Protein AF-A0A287D570-F1 (afdb_monomer_lite)

pLDDT: mean 72.07, std 14.18, range [43.25, 94.75]

Secondary structure (DSSP, 8-state):
--SHHHHHHHHHHHHHHHHHHHHHHHHHHHHHHHHHHHHHHT---SSPPTTTTS-HHHHHHHHHHHHHHTT--BPPPSS-TT-HHHHHHHHTTT-S--HHHHHHHHHHHHHHTT----SS-SS---BTT--HHHHHHHHHHS--S---

Radius of gyration: 34.95 Å; chains: 1; bounding box: 66×42×112 Å

Organism: Ictidomys tridecemlineatus (NCBI:txid43179)

Sequence (148 aa):
MASSSNWLSGVNVVLVMAYGSLVFVLLFIFVKRQIMRFAMKSRRGPHVPVGHNAPKDLKEEIDIRLSRVQDIKYEPQLLADDDARLLQLETQGSQSCYNYLYRMKALDAIRASEIPFHAEGRHPCSLMGKNFRSYLLDLRNTSTPFKG

InterPro domains:
  IPR010876 Lipid transport auxiliary protein 1 [PF07406] (7-146)
  IPR010876 Lipid transport auxiliary protein 1 [PTHR21425] (1-148)

Structure (mmCIF, N/CA/C/O backbone):
data_AF-A0A287D570-F1
#
_entry.id   AF-A0A287D570-F1
#
loop_
_atom_site.group_PDB
_atom_site.id
_atom_site.type_symbol
_atom_site.label_atom_id
_atom_site.label_alt_id
_atom_site.label_comp_id
_atom_site.label_asym_id
_atom_site.label_entity_id
_atom_site.label_seq_id
_atom_site.pdbx_PDB_ins_c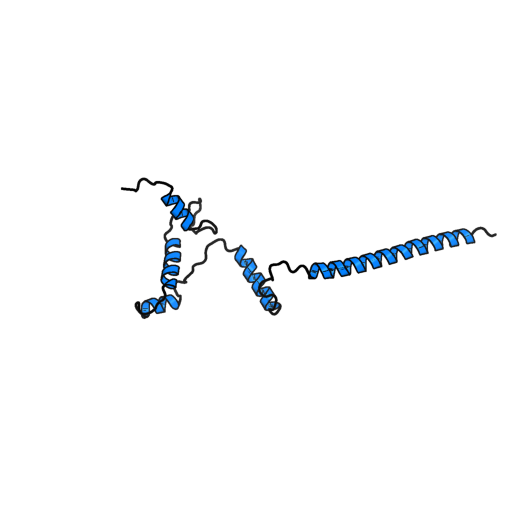ode
_atom_site.Cartn_x
_atom_site.Cartn_y
_atom_site.Cartn_z
_atom_site.occupancy
_atom_site.B_iso_or_equiv
_atom_site.auth_seq_id
_atom_site.auth_comp_id
_atom_site.auth_asym_id
_atom_site.auth_atom_id
_atom_site.pdbx_PDB_model_num
ATOM 1 N N . MET A 1 1 ? 42.355 17.779 -70.405 1.00 47.38 1 MET A N 1
ATOM 2 C CA . MET A 1 1 ? 41.112 17.187 -69.861 1.00 47.38 1 MET A CA 1
ATOM 3 C C . MET A 1 1 ? 41.496 16.206 -68.747 1.00 47.38 1 MET A C 1
ATOM 5 O O . MET A 1 1 ? 41.669 15.036 -69.035 1.00 47.38 1 MET A O 1
ATOM 9 N N . ALA A 1 2 ? 41.779 16.679 -67.520 1.00 48.97 2 ALA A N 1
ATOM 10 C CA . ALA A 1 2 ? 42.251 15.802 -66.425 1.00 48.97 2 ALA A CA 1
ATOM 11 C C . ALA A 1 2 ? 42.137 16.403 -64.996 1.00 48.97 2 ALA A C 1
ATOM 13 O O . ALA A 1 2 ? 42.950 16.075 -64.141 1.00 48.97 2 ALA A O 1
ATOM 14 N N . SER A 1 3 ? 41.159 17.278 -64.705 1.00 52.94 3 SER A N 1
ATOM 15 C CA . SER A 1 3 ? 40.974 17.826 -63.335 1.00 52.94 3 SER A CA 1
ATOM 16 C C . SER A 1 3 ? 39.758 17.281 -62.579 1.00 52.94 3 SER A C 1
ATOM 18 O O . SER A 1 3 ? 39.610 17.547 -61.390 1.00 52.94 3 SER A O 1
ATOM 20 N N . SER A 1 4 ? 38.887 16.505 -63.224 1.00 58.62 4 SER A N 1
ATOM 21 C CA . SER A 1 4 ? 37.621 16.035 -62.640 1.00 58.62 4 SER A CA 1
ATOM 22 C C . SER A 1 4 ? 37.739 14.756 -61.796 1.00 58.62 4 SER A C 1
ATOM 24 O O . SER A 1 4 ? 36.841 14.467 -61.010 1.00 58.62 4 SER A O 1
ATOM 26 N N . SER A 1 5 ? 38.838 14.000 -61.895 1.00 58.22 5 SER A N 1
ATOM 27 C CA . SER A 1 5 ? 39.020 12.729 -61.170 1.00 58.22 5 SER A CA 1
ATOM 28 C C . SER A 1 5 ? 39.408 12.901 -59.693 1.00 58.22 5 SER A C 1
ATOM 30 O O . SER A 1 5 ? 39.006 12.095 -58.855 1.00 58.22 5 SER A O 1
ATOM 32 N N . ASN A 1 6 ? 40.132 13.968 -59.340 1.00 62.25 6 ASN A N 1
ATOM 33 C CA . ASN A 1 6 ? 40.612 14.185 -57.967 1.00 62.25 6 ASN A CA 1
ATOM 34 C C . ASN A 1 6 ? 39.504 14.658 -57.006 1.00 62.25 6 ASN A C 1
ATOM 36 O O . ASN A 1 6 ? 39.507 14.295 -55.832 1.00 62.25 6 ASN A O 1
ATOM 40 N N . TRP A 1 7 ? 38.521 15.415 -57.504 1.00 61.00 7 TRP A N 1
ATOM 41 C CA . TRP A 1 7 ? 37.381 15.884 -56.705 1.00 61.00 7 TRP A CA 1
ATOM 42 C C . TRP A 1 7 ? 36.452 14.739 -56.291 1.00 61.00 7 TRP A C 1
ATOM 44 O O . TRP A 1 7 ? 36.042 14.664 -55.136 1.00 61.00 7 TRP A O 1
ATOM 54 N N . LEU A 1 8 ? 36.174 13.805 -57.205 1.00 64.69 8 LEU A N 1
ATOM 55 C CA . LEU A 1 8 ? 35.345 12.630 -56.919 1.00 64.69 8 LEU A CA 1
ATOM 56 C C . LEU A 1 8 ? 36.018 11.684 -55.911 1.00 64.69 8 LEU A C 1
ATOM 58 O O . LEU A 1 8 ? 35.340 11.117 -55.058 1.00 64.69 8 LEU A O 1
ATOM 62 N N . SER A 1 9 ? 37.351 11.566 -55.962 1.00 73.25 9 SER A N 1
ATOM 63 C CA . SER A 1 9 ? 38.130 10.784 -54.991 1.00 73.25 9 SER A CA 1
ATOM 64 C C . SER A 1 9 ? 38.027 11.365 -53.575 1.00 73.25 9 SER A C 1
ATOM 66 O O . SER A 1 9 ? 37.722 10.637 -52.630 1.00 73.25 9 SER A O 1
ATOM 68 N N . GLY A 1 10 ? 38.171 12.688 -53.425 1.00 79.06 10 GLY A N 1
ATOM 69 C CA . GLY A 1 10 ? 38.002 13.363 -52.133 1.00 79.06 10 GLY A CA 1
ATOM 70 C C . GLY A 1 10 ? 36.584 13.228 -51.570 1.00 79.06 10 GLY A C 1
ATOM 71 O O . GLY A 1 10 ? 36.415 12.904 -50.396 1.00 79.06 10 GLY A O 1
ATOM 72 N N . VAL A 1 11 ? 35.562 13.395 -52.416 1.00 85.56 11 VAL A N 1
ATOM 73 C CA . VAL A 1 11 ? 34.154 13.223 -52.019 1.00 85.56 11 VAL A CA 1
ATOM 74 C C . VAL A 1 11 ? 33.879 11.791 -51.558 1.00 85.56 11 VAL A C 1
ATOM 76 O O . VAL A 1 11 ? 33.267 11.598 -50.510 1.00 85.56 11 VAL A O 1
ATOM 79 N N . ASN A 1 12 ? 34.386 10.781 -52.268 1.00 85.44 12 ASN A N 1
ATOM 80 C CA . ASN A 1 12 ? 34.212 9.383 -51.873 1.00 85.44 12 ASN A CA 1
ATOM 81 C C . ASN A 1 12 ? 34.879 9.066 -50.528 1.00 85.44 12 ASN A C 1
ATOM 83 O O . ASN A 1 12 ? 34.284 8.368 -49.710 1.00 85.44 12 ASN A O 1
ATOM 87 N N . VAL A 1 13 ? 36.069 9.612 -50.256 1.00 87.56 13 VAL A N 1
ATOM 88 C CA . VAL A 1 13 ? 36.741 9.445 -48.955 1.00 87.56 13 VAL A CA 1
ATOM 89 C C . VAL A 1 13 ? 35.920 10.070 -47.825 1.00 87.56 13 VAL A C 1
ATOM 91 O O . VAL A 1 13 ? 35.737 9.444 -46.780 1.00 87.56 13 VAL A O 1
ATOM 94 N N . VAL A 1 14 ? 35.370 11.269 -48.038 1.00 89.06 14 VAL A N 1
ATOM 95 C CA . VAL A 1 14 ? 34.517 11.940 -47.044 1.00 89.06 14 VAL A CA 1
ATOM 96 C C . VAL A 1 14 ? 33.233 11.150 -46.795 1.00 89.06 14 VAL A C 1
ATOM 98 O O . VAL A 1 14 ? 32.850 10.972 -45.640 1.00 89.06 14 VAL A O 1
ATOM 101 N N . LEU A 1 15 ? 32.596 10.620 -47.844 1.00 90.25 15 LEU A N 1
ATOM 102 C CA . LEU A 1 15 ? 31.403 9.780 -47.703 1.00 90.25 15 LEU A CA 1
ATOM 103 C C . LEU A 1 15 ? 31.717 8.508 -46.911 1.00 90.25 15 LEU A C 1
ATOM 105 O O . LEU A 1 15 ? 30.994 8.185 -45.973 1.00 90.25 15 LEU A O 1
ATOM 109 N N . VAL A 1 16 ? 32.814 7.816 -47.221 1.00 91.38 16 VAL A N 1
ATOM 110 C CA . VAL A 1 16 ? 33.217 6.604 -46.491 1.00 91.38 16 VAL A CA 1
ATOM 111 C C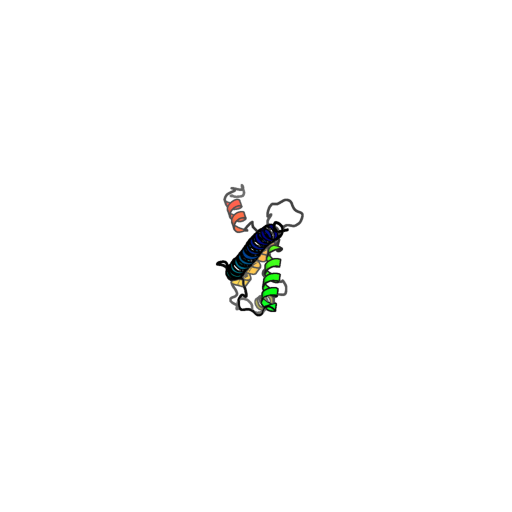 . VAL A 1 16 ? 33.500 6.909 -45.018 1.00 91.38 16 VAL A C 1
ATOM 113 O O . VAL A 1 16 ? 33.068 6.152 -44.151 1.00 91.38 16 VAL A O 1
ATOM 116 N N . MET A 1 17 ? 34.149 8.033 -44.707 1.00 92.81 17 MET A N 1
ATOM 117 C CA . MET A 1 17 ? 34.406 8.443 -43.321 1.00 92.81 17 MET A CA 1
ATOM 118 C C . MET A 1 17 ? 33.127 8.839 -42.573 1.00 92.81 17 MET A C 1
ATOM 120 O O . MET A 1 17 ? 32.931 8.442 -41.420 1.00 92.81 17 MET A O 1
ATOM 124 N N . ALA A 1 18 ? 32.225 9.577 -43.220 1.00 93.50 18 ALA A N 1
ATOM 125 C CA . ALA A 1 18 ? 30.954 9.986 -42.633 1.00 93.50 18 ALA A CA 1
ATOM 126 C C . ALA A 1 18 ? 30.039 8.778 -42.380 1.00 93.50 18 ALA A C 1
ATOM 128 O O . ALA A 1 18 ? 29.564 8.588 -41.263 1.00 93.50 18 ALA A O 1
ATOM 129 N N . TYR A 1 19 ? 29.841 7.910 -43.376 1.00 94.75 19 TYR A N 1
ATOM 130 C CA . TYR A 1 19 ? 29.012 6.714 -43.218 1.00 94.75 19 TYR A CA 1
ATOM 131 C C . TYR A 1 19 ? 29.662 5.668 -42.308 1.00 94.75 19 TYR A C 1
ATOM 133 O O . TYR A 1 19 ? 28.967 5.060 -41.495 1.00 94.75 19 TYR A O 1
ATOM 141 N N . GLY A 1 20 ? 30.983 5.487 -42.378 1.00 94.00 20 GLY A N 1
ATOM 142 C CA . GLY A 1 20 ? 31.717 4.566 -41.510 1.00 94.00 20 GLY A CA 1
ATOM 143 C C . GLY A 1 20 ? 31.612 4.956 -40.036 1.00 94.00 20 GLY A C 1
ATOM 144 O O . GLY A 1 20 ? 31.284 4.120 -39.192 1.00 94.00 20 GLY A O 1
ATOM 145 N N . SER A 1 21 ? 31.798 6.243 -39.725 1.00 92.81 21 SER A N 1
ATOM 146 C CA . SER A 1 21 ? 31.618 6.752 -38.361 1.00 92.81 21 SER A CA 1
ATOM 147 C C . SER A 1 21 ? 30.154 6.724 -37.914 1.00 92.81 21 SER A C 1
ATOM 149 O O . SER A 1 21 ? 29.883 6.341 -36.777 1.00 92.81 21 SER A O 1
ATOM 151 N N . LEU A 1 22 ? 29.197 7.029 -38.797 1.00 92.44 22 LEU A N 1
ATOM 152 C CA . LEU A 1 22 ? 27.765 6.950 -38.495 1.00 92.44 22 LEU A CA 1
ATOM 153 C C . LEU A 1 22 ? 27.341 5.526 -38.105 1.00 92.44 22 LEU A C 1
ATOM 155 O O . LEU A 1 22 ? 26.673 5.340 -37.087 1.00 92.44 22 LEU A O 1
ATOM 159 N N . VAL A 1 23 ? 27.762 4.512 -38.868 1.00 93.38 23 VAL A N 1
ATOM 160 C CA . VAL A 1 23 ? 27.477 3.099 -38.565 1.00 93.38 23 VAL A CA 1
ATOM 161 C C . VAL A 1 23 ? 28.129 2.680 -37.247 1.00 93.38 23 VAL A C 1
ATOM 163 O O . VAL A 1 23 ? 27.487 2.017 -36.430 1.00 93.38 23 VAL A O 1
ATOM 166 N N . PHE A 1 24 ? 29.368 3.109 -36.996 1.00 92.06 24 PHE A N 1
ATOM 167 C CA . PHE A 1 24 ? 30.070 2.823 -35.745 1.00 92.06 24 PHE A CA 1
ATOM 168 C C . PHE A 1 24 ? 29.369 3.448 -34.526 1.00 92.06 24 PHE A C 1
ATOM 170 O O . PHE A 1 24 ? 29.167 2.778 -33.512 1.00 92.06 24 PHE A O 1
ATOM 177 N N . VAL A 1 25 ? 28.920 4.702 -34.637 1.00 90.94 25 VAL A N 1
ATOM 178 C CA . VAL A 1 25 ? 28.150 5.395 -33.591 1.00 90.94 25 VAL A CA 1
ATOM 179 C C . VAL A 1 25 ? 26.808 4.703 -33.350 1.00 90.94 25 VAL A C 1
ATOM 181 O O . VAL A 1 25 ? 26.433 4.488 -32.196 1.00 90.94 25 VAL A O 1
ATOM 184 N N . LEU A 1 26 ? 26.097 4.295 -34.406 1.00 88.31 26 LEU A N 1
ATOM 185 C CA . LEU A 1 26 ? 24.837 3.562 -34.276 1.00 88.31 26 LEU A CA 1
ATOM 186 C C . LEU A 1 26 ? 25.039 2.214 -33.574 1.00 88.31 26 LEU A C 1
ATOM 188 O O . LEU A 1 26 ? 24.312 1.921 -32.625 1.00 88.31 26 LEU A O 1
ATOM 192 N N . LEU A 1 27 ? 26.051 1.428 -33.960 1.00 88.81 27 LEU A N 1
ATOM 193 C CA . LEU A 1 27 ? 26.410 0.172 -33.288 1.00 88.81 27 LEU A CA 1
ATOM 194 C C . LEU A 1 27 ? 26.743 0.390 -31.809 1.00 88.81 27 LEU A C 1
ATOM 196 O O . LEU A 1 27 ? 26.245 -0.342 -30.954 1.00 88.81 27 LEU A O 1
ATOM 200 N N . PHE A 1 28 ? 27.519 1.426 -31.487 1.00 86.19 28 PHE A N 1
ATOM 201 C CA . PHE A 1 28 ? 27.864 1.758 -30.107 1.00 86.19 28 PHE A CA 1
ATOM 202 C C . PHE A 1 28 ? 26.632 2.146 -29.279 1.00 86.19 28 PHE A C 1
ATOM 204 O O . PHE A 1 28 ? 26.474 1.697 -28.141 1.00 86.19 28 PHE A O 1
ATOM 211 N N . ILE A 1 29 ? 25.711 2.925 -29.856 1.00 85.50 29 ILE A N 1
ATOM 212 C CA . ILE A 1 29 ? 24.429 3.254 -29.223 1.00 85.50 29 ILE A CA 1
ATOM 213 C C . ILE A 1 29 ? 23.590 1.994 -29.040 1.00 85.50 29 ILE A C 1
ATOM 215 O O . ILE A 1 29 ? 22.996 1.836 -27.977 1.00 85.50 29 ILE A O 1
ATOM 219 N N . PHE A 1 30 ? 23.547 1.081 -30.012 1.00 81.94 30 PHE A N 1
ATOM 220 C CA . PHE A 1 30 ? 22.833 -0.183 -29.861 1.00 81.94 30 PHE A CA 1
ATOM 221 C C . PHE A 1 30 ? 23.422 -1.016 -28.726 1.00 81.94 30 PHE A C 1
ATOM 223 O O . PHE A 1 30 ? 22.667 -1.402 -27.842 1.00 81.94 30 PHE A O 1
ATOM 230 N N . VAL A 1 31 ? 24.739 -1.206 -28.653 1.00 81.31 31 VAL A N 1
ATOM 231 C CA . VAL A 1 31 ? 25.388 -1.936 -27.549 1.00 81.31 31 VAL A CA 1
ATOM 232 C C . VAL A 1 31 ? 25.114 -1.259 -26.200 1.00 81.31 31 VAL A C 1
ATOM 234 O O . VAL A 1 31 ? 24.621 -1.905 -25.274 1.00 81.31 31 VAL A O 1
ATOM 237 N N . LYS A 1 32 ? 25.319 0.061 -26.094 1.00 80.88 32 LYS A N 1
ATOM 238 C CA . LYS A 1 32 ? 25.038 0.836 -24.873 1.00 80.88 32 LYS A CA 1
ATOM 239 C C . LYS A 1 32 ? 23.563 0.757 -24.474 1.00 80.88 32 LYS A C 1
ATOM 241 O O . LYS A 1 32 ? 23.246 0.625 -23.294 1.00 80.88 32 LYS A O 1
ATOM 246 N N . ARG A 1 33 ? 22.645 0.807 -25.441 1.00 75.06 33 ARG A N 1
ATOM 247 C CA . ARG A 1 33 ? 21.192 0.744 -25.224 1.00 75.06 33 ARG A CA 1
ATOM 248 C C . ARG A 1 33 ? 20.719 -0.668 -24.884 1.00 75.06 33 ARG A C 1
ATOM 250 O O . ARG A 1 33 ? 19.788 -0.790 -24.092 1.00 75.06 33 ARG A O 1
ATOM 257 N N . GLN A 1 34 ? 21.349 -1.711 -25.422 1.00 68.06 34 GLN A N 1
ATOM 258 C CA . GLN A 1 34 ? 21.098 -3.108 -25.055 1.00 68.06 34 GLN A CA 1
ATOM 259 C C . GLN A 1 34 ? 21.551 -3.373 -23.613 1.00 68.06 34 GLN A C 1
ATOM 261 O O . GLN A 1 34 ? 20.769 -3.890 -22.818 1.00 68.06 34 GLN A O 1
ATOM 266 N N . ILE A 1 35 ? 22.743 -2.903 -23.229 1.00 67.12 35 ILE A N 1
ATOM 267 C CA . ILE A 1 35 ? 23.247 -2.992 -21.848 1.00 67.12 35 ILE A CA 1
ATOM 268 C C . ILE A 1 35 ? 22.371 -2.173 -20.891 1.00 67.12 35 ILE A C 1
ATOM 270 O O . ILE A 1 35 ? 22.007 -2.657 -19.823 1.00 67.12 35 ILE A O 1
ATOM 274 N N . MET A 1 36 ? 21.961 -0.962 -21.283 1.00 62.34 36 MET A N 1
ATOM 275 C CA . MET A 1 36 ? 21.065 -0.122 -20.482 1.00 62.34 36 MET A CA 1
ATOM 276 C C . MET A 1 36 ? 19.700 -0.789 -20.276 1.00 62.34 36 MET A C 1
ATOM 278 O O . MET A 1 36 ? 19.200 -0.805 -19.155 1.00 62.34 36 MET A O 1
ATOM 282 N N . ARG A 1 37 ? 19.118 -1.399 -21.319 1.00 60.28 37 ARG A N 1
ATOM 283 C CA . ARG A 1 37 ? 17.870 -2.172 -21.204 1.00 60.28 37 ARG A CA 1
ATOM 284 C C . ARG A 1 37 ? 18.033 -3.401 -20.302 1.00 60.28 37 ARG A C 1
ATOM 286 O O . ARG A 1 37 ? 17.107 -3.709 -19.553 1.00 60.28 37 ARG A O 1
ATOM 293 N N . PHE A 1 38 ? 19.190 -4.064 -20.323 1.00 55.66 38 PHE A N 1
ATOM 294 C CA . PHE A 1 38 ? 19.465 -5.230 -19.478 1.00 55.66 38 PHE A CA 1
ATOM 295 C C . PHE A 1 38 ? 19.688 -4.843 -18.004 1.00 55.66 38 PHE A C 1
ATOM 297 O O . PHE A 1 38 ? 19.095 -5.436 -17.104 1.00 55.66 38 PHE A O 1
ATOM 304 N N . ALA A 1 39 ? 20.448 -3.775 -17.747 1.00 52.62 39 ALA A N 1
ATOM 305 C CA . ALA A 1 39 ? 20.702 -3.263 -16.402 1.00 52.62 39 ALA A CA 1
ATOM 306 C C . ALA A 1 39 ? 19.460 -2.601 -15.775 1.00 52.62 39 ALA A C 1
ATOM 308 O O . ALA A 1 39 ? 19.230 -2.754 -14.575 1.00 52.62 39 ALA A O 1
ATOM 309 N N . MET A 1 40 ? 18.619 -1.923 -16.570 1.00 53.88 40 MET A N 1
ATOM 310 C CA . MET A 1 40 ? 17.354 -1.337 -16.100 1.00 53.88 40 MET A CA 1
ATOM 311 C C . MET A 1 40 ? 16.313 -2.399 -15.730 1.00 53.88 40 MET A C 1
ATOM 313 O O . MET A 1 40 ? 15.578 -2.204 -14.768 1.00 53.88 40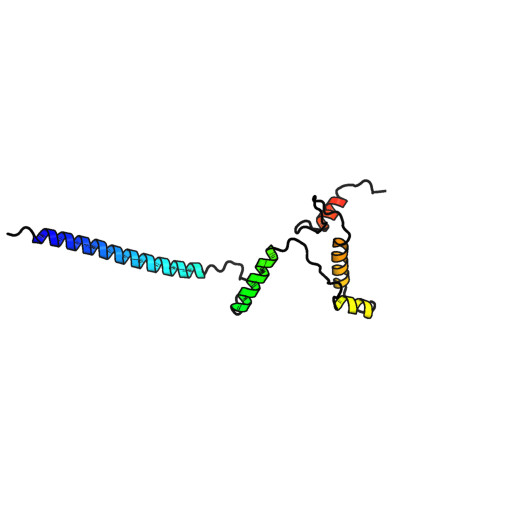 MET A O 1
ATOM 317 N N . LYS A 1 41 ? 16.289 -3.555 -16.410 1.00 54.09 41 LYS A N 1
ATOM 318 C CA . LYS A 1 41 ? 15.437 -4.696 -16.024 1.00 54.09 41 LYS A CA 1
ATOM 319 C C . LYS A 1 41 ? 15.949 -5.437 -14.777 1.00 54.09 41 LYS A C 1
ATOM 321 O O . LYS A 1 41 ? 15.204 -6.212 -14.181 1.00 54.09 41 LYS A O 1
ATOM 326 N N . SER A 1 42 ? 17.197 -5.180 -14.368 1.00 45.09 42 SER A N 1
ATOM 327 C CA . SER A 1 42 ? 17.832 -5.786 -13.189 1.00 45.09 42 SER A CA 1
ATOM 328 C C . SER A 1 42 ? 17.703 -4.968 -11.902 1.00 45.09 42 SER A C 1
ATOM 330 O O . SER A 1 42 ? 18.027 -5.493 -10.840 1.00 45.09 42 SER A O 1
ATOM 332 N N . ARG A 1 43 ? 17.203 -3.721 -11.954 1.00 49.47 43 ARG A N 1
ATOM 333 C CA . ARG A 1 43 ? 16.939 -2.921 -10.746 1.00 49.47 43 ARG A CA 1
ATOM 334 C C . ARG A 1 43 ? 15.685 -3.440 -10.030 1.00 49.47 43 ARG A C 1
ATOM 336 O O . ARG A 1 43 ? 14.687 -2.742 -9.898 1.00 49.47 43 ARG A O 1
ATOM 343 N N . ARG A 1 44 ? 15.748 -4.692 -9.567 1.00 53.25 44 ARG A N 1
ATOM 344 C CA . ARG A 1 44 ? 14.987 -5.162 -8.413 1.00 53.25 44 ARG A CA 1
ATOM 345 C C . ARG A 1 44 ? 15.503 -4.335 -7.243 1.00 53.25 44 ARG A C 1
ATOM 347 O O . ARG A 1 44 ? 16.610 -4.559 -6.762 1.00 53.25 44 ARG A O 1
ATOM 354 N N . GLY A 1 45 ? 14.742 -3.317 -6.857 1.00 60.47 45 GLY A N 1
ATOM 355 C CA . GLY A 1 45 ? 14.972 -2.659 -5.582 1.00 60.47 45 GLY A CA 1
ATOM 356 C C . GLY A 1 45 ? 14.927 -3.693 -4.445 1.00 60.47 45 GLY A C 1
ATOM 357 O O . GLY A 1 45 ? 14.354 -4.770 -4.619 1.00 60.47 45 GLY A O 1
ATOM 358 N N . PRO A 1 46 ? 15.512 -3.380 -3.282 1.00 57.47 46 PRO A N 1
ATOM 359 C CA . PRO A 1 46 ? 15.580 -4.277 -2.123 1.00 57.47 46 PRO A CA 1
ATOM 360 C C . PRO A 1 46 ? 14.207 -4.741 -1.606 1.00 57.47 46 PRO A C 1
ATOM 362 O O . PRO A 1 46 ? 14.132 -5.696 -0.839 1.00 57.47 46 PRO A O 1
ATOM 365 N N . HIS A 1 47 ? 13.119 -4.116 -2.063 1.00 58.34 47 HIS A N 1
ATOM 366 C CA . HIS A 1 47 ? 11.770 -4.622 -1.883 1.00 58.34 47 HIS A CA 1
ATOM 367 C C . HIS A 1 47 ? 11.378 -5.480 -3.091 1.00 58.34 47 HIS A C 1
ATOM 369 O O . HIS A 1 47 ? 11.069 -4.974 -4.173 1.00 58.34 47 HIS A O 1
ATOM 375 N N . VAL A 1 48 ? 11.389 -6.800 -2.915 1.00 58.88 48 VAL A N 1
ATOM 376 C CA . VAL A 1 48 ? 10.754 -7.711 -3.871 1.00 58.88 48 VAL A CA 1
ATOM 377 C C . VAL A 1 48 ? 9.272 -7.310 -3.962 1.00 58.88 48 VAL A C 1
ATOM 379 O O . VAL A 1 48 ? 8.629 -7.176 -2.916 1.00 58.88 48 VAL A O 1
ATOM 382 N N . PRO A 1 49 ? 8.719 -7.047 -5.165 1.00 64.06 49 PRO A N 1
ATOM 383 C CA . PRO A 1 49 ? 7.299 -6.751 -5.294 1.00 64.06 49 PRO A CA 1
ATOM 384 C C . PRO A 1 49 ? 6.508 -7.946 -4.768 1.00 64.06 49 PRO A C 1
ATOM 386 O O . PRO A 1 49 ? 6.857 -9.102 -5.036 1.00 64.06 49 PRO A O 1
ATOM 389 N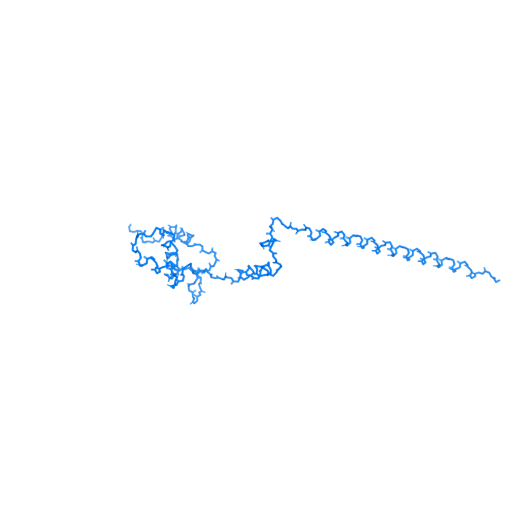 N . VAL A 1 50 ? 5.470 -7.664 -3.986 1.00 63.19 50 VAL A N 1
ATOM 390 C CA . VAL A 1 50 ? 4.582 -8.694 -3.443 1.00 63.19 50 VAL A CA 1
ATOM 391 C C . VAL A 1 50 ? 4.059 -9.527 -4.622 1.00 63.19 50 VAL A C 1
ATOM 393 O O . VAL A 1 50 ? 3.611 -8.974 -5.619 1.00 63.19 50 VAL A O 1
ATOM 396 N N . GLY A 1 51 ? 4.198 -10.855 -4.565 1.00 65.31 51 GLY A N 1
ATOM 397 C CA . GLY A 1 51 ? 3.786 -11.732 -5.672 1.00 65.31 51 GLY A CA 1
ATOM 398 C C . GLY A 1 51 ? 4.816 -11.910 -6.797 1.00 65.31 51 GLY A C 1
ATOM 399 O O . GLY A 1 51 ? 4.457 -12.271 -7.910 1.00 65.31 51 GLY A O 1
ATOM 400 N N . HIS A 1 52 ? 6.110 -11.708 -6.540 1.00 68.25 52 HIS A N 1
ATOM 401 C CA . HIS A 1 52 ? 7.165 -11.851 -7.553 1.00 68.25 52 HIS A CA 1
ATOM 402 C C . HIS A 1 52 ? 7.207 -13.203 -8.298 1.00 68.25 52 HIS A C 1
ATOM 404 O O . HIS A 1 52 ? 7.572 -13.241 -9.472 1.00 68.25 52 HIS A O 1
ATOM 410 N N . ASN A 1 53 ? 6.820 -14.286 -7.621 1.00 69.75 53 ASN A N 1
ATOM 411 C CA . ASN A 1 53 ? 6.748 -15.637 -8.188 1.00 69.75 53 ASN A CA 1
ATOM 412 C C . ASN A 1 53 ? 5.315 -16.038 -8.586 1.00 69.75 53 ASN A C 1
ATOM 414 O O . ASN A 1 53 ? 5.081 -17.190 -8.940 1.00 69.75 53 ASN A O 1
ATOM 418 N N . ALA A 1 54 ? 4.350 -15.120 -8.486 1.00 79.19 54 ALA A N 1
ATOM 419 C CA . ALA A 1 54 ? 2.966 -15.381 -8.847 1.00 79.19 54 ALA A CA 1
ATOM 420 C C . ALA A 1 54 ? 2.778 -15.332 -10.377 1.00 79.19 54 ALA A C 1
ATOM 422 O O . ALA A 1 54 ? 3.496 -14.595 -11.065 1.00 79.19 54 ALA A O 1
ATOM 423 N N . PRO A 1 55 ? 1.810 -16.088 -10.930 1.00 82.38 55 PRO A N 1
ATOM 424 C CA . PRO A 1 55 ? 1.386 -15.924 -12.318 1.00 82.38 55 PRO A CA 1
ATOM 425 C C . PRO A 1 55 ? 0.991 -14.464 -12.586 1.00 82.38 55 PRO A C 1
ATOM 427 O O . PRO A 1 55 ? 0.511 -13.773 -11.688 1.00 82.38 55 PRO A O 1
ATOM 430 N N . LYS A 1 56 ? 1.232 -13.988 -13.815 1.00 80.25 56 LYS A N 1
ATOM 431 C CA . LYS A 1 56 ? 1.123 -12.562 -14.182 1.00 80.25 56 LYS A CA 1
ATOM 432 C C . LYS A 1 56 ? -0.222 -11.957 -13.783 1.00 80.25 56 LYS A C 1
ATOM 434 O O . LYS A 1 56 ? -0.227 -10.900 -13.168 1.00 80.25 56 LYS A O 1
ATOM 439 N N . ASP A 1 57 ? -1.305 -12.681 -14.033 1.00 82.62 57 ASP A N 1
ATOM 440 C CA . ASP A 1 57 ? -2.667 -12.238 -13.729 1.00 82.62 57 ASP A CA 1
ATOM 441 C C . ASP A 1 57 ? -2.871 -12.028 -12.218 1.00 82.62 57 ASP A C 1
ATOM 443 O O . ASP A 1 57 ? -3.404 -11.009 -11.788 1.00 82.62 57 ASP A O 1
ATOM 447 N N . LEU A 1 58 ? -2.357 -12.947 -11.390 1.00 85.00 58 LEU A N 1
ATOM 448 C CA . LEU A 1 58 ? -2.434 -12.840 -9.930 1.00 85.00 58 LEU A CA 1
ATOM 449 C C . LEU A 1 58 ? -1.553 -11.704 -9.402 1.00 85.00 58 LEU A C 1
ATOM 451 O O . LEU A 1 58 ? -1.923 -11.010 -8.459 1.00 85.00 58 LEU A O 1
ATOM 455 N N . LYS A 1 59 ? -0.381 -11.500 -10.008 1.00 84.38 59 LYS A N 1
ATOM 456 C CA . LYS A 1 59 ? 0.498 -10.383 -9.662 1.00 84.38 59 LYS A CA 1
ATOM 457 C C . LYS A 1 59 ? -0.171 -9.040 -9.980 1.00 84.38 59 LYS A C 1
ATOM 459 O O . LYS A 1 59 ? -0.147 -8.147 -9.141 1.00 84.38 59 LYS A O 1
ATOM 464 N N . GLU A 1 60 ? -0.776 -8.908 -11.159 1.00 84.38 60 GLU A N 1
ATOM 465 C CA . GLU A 1 60 ? -1.512 -7.703 -11.556 1.00 84.38 60 GLU A CA 1
ATOM 466 C C . GLU A 1 60 ? -2.689 -7.437 -10.615 1.00 84.38 60 GLU A C 1
ATOM 468 O O . GLU A 1 60 ? -2.882 -6.306 -10.176 1.00 84.38 60 GLU A O 1
ATOM 473 N N . GLU A 1 61 ? -3.423 -8.477 -10.218 1.00 88.00 61 GLU A N 1
ATOM 474 C CA . GLU A 1 61 ? -4.502 -8.340 -9.244 1.00 88.00 61 GLU A CA 1
ATOM 475 C C . GLU A 1 61 ? -4.000 -7.882 -7.865 1.00 88.00 61 GLU A C 1
ATOM 477 O O . GLU A 1 61 ? -4.607 -7.006 -7.244 1.00 88.00 61 GLU A O 1
ATOM 482 N N . ILE A 1 62 ? -2.883 -8.438 -7.385 1.00 85.31 62 ILE A N 1
ATOM 483 C CA . ILE A 1 62 ? -2.245 -8.010 -6.133 1.00 85.31 62 ILE A CA 1
ATOM 484 C C . ILE A 1 62 ? -1.833 -6.538 -6.224 1.00 85.31 62 ILE A C 1
ATOM 486 O O . ILE A 1 62 ? -2.135 -5.772 -5.309 1.00 85.31 62 ILE A O 1
ATOM 490 N N . ASP A 1 63 ? -1.200 -6.130 -7.324 1.00 85.19 63 ASP A N 1
ATOM 491 C CA . ASP A 1 63 ? -0.760 -4.750 -7.540 1.00 85.19 63 ASP A CA 1
ATOM 492 C C . ASP A 1 63 ? -1.963 -3.780 -7.571 1.00 85.19 63 ASP A C 1
ATOM 494 O O . ASP A 1 63 ? -1.928 -2.740 -6.910 1.00 85.19 63 ASP A O 1
ATOM 498 N N . ILE A 1 64 ? -3.067 -4.146 -8.239 1.00 87.94 64 ILE A N 1
ATOM 499 C CA . ILE A 1 64 ? -4.324 -3.370 -8.262 1.00 87.94 64 ILE A CA 1
ATOM 500 C C . ILE A 1 64 ? -4.946 -3.268 -6.863 1.00 87.94 64 ILE A C 1
ATOM 502 O O . ILE A 1 64 ? -5.451 -2.218 -6.464 1.00 87.94 64 ILE A O 1
ATOM 506 N N . ARG A 1 65 ? -4.950 -4.358 -6.089 1.00 85.56 65 ARG A N 1
ATOM 507 C CA . ARG A 1 65 ? -5.493 -4.346 -4.723 1.00 85.56 65 ARG A CA 1
ATOM 508 C C . ARG A 1 65 ? -4.623 -3.510 -3.787 1.00 85.56 65 ARG A C 1
ATOM 510 O O . ARG A 1 65 ? -5.165 -2.778 -2.966 1.00 85.56 65 ARG A O 1
ATOM 517 N N . LEU A 1 66 ? -3.300 -3.571 -3.930 1.00 84.94 66 LEU A N 1
ATOM 518 C CA . LEU A 1 66 ? -2.360 -2.762 -3.155 1.00 84.94 66 LEU A CA 1
ATOM 519 C C . LEU A 1 66 ? -2.448 -1.276 -3.505 1.00 84.94 66 LEU A C 1
ATOM 521 O O . LEU A 1 66 ? -2.354 -0.447 -2.603 1.00 84.94 66 LEU A O 1
ATOM 525 N N . SER A 1 67 ? -2.672 -0.915 -4.773 1.00 83.50 67 SER A N 1
ATOM 526 C CA . SER A 1 67 ? -2.863 0.491 -5.141 1.00 83.50 67 SER A CA 1
ATOM 527 C C . SER A 1 67 ? -4.113 1.077 -4.482 1.00 83.50 67 SER A C 1
ATOM 529 O O . SER A 1 67 ? -4.056 2.192 -3.978 1.00 83.50 67 SER A O 1
ATOM 531 N N . ARG A 1 68 ? -5.199 0.295 -4.372 1.00 84.06 68 ARG A N 1
ATOM 532 C CA . ARG A 1 68 ? -6.426 0.705 -3.660 1.00 84.06 68 ARG A CA 1
ATOM 533 C C . ARG A 1 68 ? -6.215 0.952 -2.167 1.00 84.06 68 ARG A C 1
ATOM 535 O O . ARG A 1 68 ? -6.983 1.700 -1.574 1.00 84.06 68 ARG A O 1
ATOM 542 N N . VAL A 1 69 ? -5.193 0.355 -1.544 1.00 81.00 69 VAL A N 1
ATOM 543 C CA . VAL A 1 69 ? -4.881 0.606 -0.123 1.00 81.00 69 VAL A CA 1
ATOM 544 C C . VAL A 1 69 ? -4.494 2.070 0.105 1.00 81.00 69 VAL A C 1
ATOM 546 O O . VAL A 1 69 ? -4.783 2.610 1.167 1.00 81.00 69 VAL A O 1
ATOM 549 N N . GLN A 1 70 ? -3.901 2.736 -0.891 1.00 74.81 70 GLN A N 1
ATOM 550 C CA . GLN A 1 70 ? -3.546 4.158 -0.795 1.00 74.81 70 GLN A CA 1
ATOM 551 C C . GLN A 1 70 ? -4.778 5.075 -0.772 1.00 74.81 70 GLN A C 1
ATOM 553 O O . GLN A 1 70 ? -4.705 6.173 -0.227 1.00 74.81 70 GLN A O 1
ATOM 558 N N . ASP A 1 71 ? -5.912 4.609 -1.302 1.00 77.25 71 ASP A N 1
ATOM 559 C CA . ASP A 1 71 ? -7.177 5.351 -1.318 1.00 77.25 71 ASP A CA 1
ATOM 560 C C . ASP A 1 71 ? -7.970 5.197 -0.005 1.00 77.25 71 ASP A C 1
ATOM 562 O O . ASP A 1 71 ? -8.992 5.860 0.201 1.00 77.25 71 ASP A O 1
ATOM 566 N N . ILE A 1 72 ? -7.522 4.327 0.910 1.00 77.25 72 ILE A N 1
ATOM 567 C CA . ILE A 1 72 ? -8.185 4.092 2.196 1.00 77.25 72 ILE A CA 1
ATOM 568 C C . ILE A 1 72 ? -7.953 5.302 3.109 1.00 77.25 72 ILE A C 1
ATOM 570 O O . ILE A 1 72 ? -6.944 5.423 3.799 1.00 77.25 72 ILE A O 1
ATOM 574 N N . LYS A 1 73 ? -8.929 6.213 3.123 1.00 68.88 73 LYS A N 1
ATOM 575 C CA . LYS A 1 73 ? -8.920 7.422 3.963 1.00 68.88 73 LYS A CA 1
ATOM 576 C C . LYS A 1 73 ? -9.290 7.150 5.427 1.00 68.88 73 LYS A C 1
ATOM 578 O O . LYS A 1 73 ? -8.893 7.905 6.317 1.00 68.88 73 LYS A O 1
ATOM 583 N N . TYR A 1 74 ? -10.063 6.093 5.662 1.00 70.19 74 TYR A N 1
ATOM 584 C CA . TYR A 1 74 ? -10.670 5.775 6.951 1.00 70.19 74 TYR A CA 1
ATOM 585 C C . TYR A 1 74 ? -10.261 4.386 7.417 1.00 70.19 74 TYR A C 1
ATOM 587 O O . TYR A 1 74 ? -10.110 3.467 6.615 1.00 70.19 74 TYR A O 1
ATOM 595 N N . GLU A 1 75 ? -10.103 4.233 8.725 1.00 72.00 75 GLU A N 1
ATOM 596 C CA . GLU A 1 75 ? -9.769 2.945 9.318 1.00 72.00 75 GLU A CA 1
ATOM 597 C C . GLU A 1 75 ? -10.910 1.929 9.071 1.00 72.00 75 GLU A C 1
ATOM 599 O O . GLU A 1 75 ? -12.072 2.251 9.335 1.00 72.00 75 GLU A O 1
ATOM 604 N N . PRO A 1 76 ? -10.625 0.721 8.547 1.00 75.94 76 PRO A N 1
ATOM 605 C CA . PRO A 1 76 ? -11.648 -0.285 8.261 1.00 75.94 76 PRO A CA 1
ATOM 606 C C . PRO A 1 76 ? -12.183 -0.918 9.547 1.00 75.94 76 PRO A C 1
ATOM 608 O O . PRO A 1 76 ? -11.471 -1.018 10.549 1.00 75.94 76 PRO A O 1
ATOM 611 N N . GLN A 1 77 ? -13.458 -1.308 9.560 1.00 82.94 77 GLN A N 1
ATOM 612 C CA . GLN A 1 77 ? -14.068 -2.032 10.683 1.00 82.94 77 GLN A CA 1
ATOM 613 C C . GLN A 1 77 ? -13.451 -3.431 10.789 1.00 82.94 77 GLN A C 1
ATOM 615 O O . GLN A 1 77 ? -13.281 -4.115 9.778 1.00 82.94 77 GLN A O 1
ATOM 620 N N . LEU A 1 78 ? -13.048 -3.824 11.999 1.00 85.25 78 LEU A N 1
ATOM 621 C CA . LEU A 1 78 ? -12.323 -5.073 12.236 1.00 85.25 78 LEU A CA 1
ATOM 622 C C . LEU A 1 78 ? -13.265 -6.284 12.265 1.00 85.25 78 LEU A C 1
ATOM 624 O O . LEU A 1 78 ? -12.883 -7.368 11.813 1.00 85.25 78 LEU A O 1
ATOM 628 N N . LEU A 1 79 ? -14.472 -6.104 12.800 1.00 86.31 79 LEU A N 1
ATOM 629 C CA . LEU A 1 79 ? -15.531 -7.107 12.864 1.00 86.31 79 LEU A CA 1
ATOM 630 C C . LEU A 1 79 ? -16.800 -6.561 12.218 1.00 86.31 79 LEU A C 1
ATOM 632 O O . LEU A 1 79 ? -17.338 -5.561 12.682 1.00 86.31 79 LEU A O 1
ATOM 636 N N . ALA A 1 80 ? -17.287 -7.224 11.170 1.00 84.88 80 ALA A N 1
ATOM 637 C CA . ALA A 1 80 ? -18.614 -6.935 10.636 1.00 84.88 80 ALA A CA 1
ATOM 638 C C . ALA A 1 80 ? -19.695 -7.356 11.644 1.00 84.88 80 ALA A C 1
ATOM 640 O O . ALA A 1 80 ? -19.480 -8.287 12.422 1.00 84.88 80 ALA A O 1
ATOM 641 N N . ASP A 1 81 ? -20.858 -6.709 11.601 1.00 80.81 81 ASP A N 1
ATOM 642 C CA . ASP A 1 81 ? -21.954 -7.003 12.534 1.00 80.81 81 ASP A CA 1
ATOM 643 C C . ASP A 1 81 ? -22.450 -8.458 12.403 1.00 80.81 81 ASP A C 1
ATOM 645 O O . ASP A 1 81 ? -22.752 -9.103 13.405 1.00 80.81 81 ASP A O 1
ATOM 649 N N . ASP A 1 82 ? -22.403 -9.013 11.186 1.00 83.25 82 ASP A N 1
ATOM 650 C CA . ASP A 1 82 ? -22.811 -10.390 10.865 1.00 83.25 82 ASP A CA 1
ATOM 651 C C . ASP A 1 82 ? -21.647 -11.402 10.874 1.00 83.25 82 ASP A C 1
ATOM 653 O O . ASP A 1 82 ? -21.723 -12.478 10.271 1.00 83.25 82 ASP A O 1
ATOM 657 N N . ASP A 1 83 ? -20.516 -11.072 11.503 1.00 85.38 83 ASP A N 1
ATOM 658 C CA . ASP A 1 83 ? -19.359 -11.966 11.524 1.00 85.38 83 ASP A CA 1
ATOM 659 C C . ASP A 1 83 ? -19.693 -13.273 12.267 1.00 85.38 83 ASP A C 1
ATOM 661 O O . ASP A 1 83 ? -20.075 -13.277 13.441 1.00 85.38 83 ASP A O 1
ATOM 665 N N . ALA A 1 84 ? -19.486 -14.413 11.603 1.00 84.69 84 ALA A N 1
ATOM 666 C CA . ALA A 1 84 ? -19.726 -15.739 12.174 1.00 84.69 84 ALA A CA 1
ATOM 667 C C . ALA A 1 84 ? -18.989 -15.952 13.510 1.00 84.69 84 ALA A C 1
ATOM 669 O O . ALA A 1 84 ? -19.461 -16.694 14.373 1.00 84.69 84 ALA A O 1
ATOM 670 N N . ARG A 1 85 ? -17.851 -15.269 13.707 1.00 83.56 85 ARG A N 1
ATOM 671 C CA . ARG A 1 85 ? -17.077 -15.299 14.957 1.00 83.56 85 ARG A CA 1
ATOM 672 C C . ARG A 1 85 ? -17.831 -14.673 16.132 1.00 83.56 85 ARG A C 1
ATOM 674 O O . ARG A 1 85 ? -17.682 -15.144 17.257 1.00 83.56 85 ARG A O 1
ATOM 681 N N . LEU A 1 86 ? -18.639 -13.638 15.890 1.00 80.69 86 LEU A N 1
ATOM 682 C CA . LEU A 1 86 ? -19.474 -12.998 16.911 1.00 80.69 86 LEU A CA 1
ATOM 683 C C . LEU A 1 86 ? -20.665 -13.882 17.292 1.00 80.69 86 LEU A C 1
ATOM 685 O O . LEU A 1 86 ? -20.933 -14.058 18.479 1.00 80.69 86 LEU A O 1
ATOM 689 N N . LEU A 1 87 ? -21.310 -14.512 16.306 1.00 80.75 87 LEU A N 1
ATOM 690 C CA . LEU A 1 87 ? -22.417 -15.450 16.537 1.00 80.75 87 LEU A CA 1
ATOM 691 C C . LEU A 1 87 ? -21.979 -16.656 17.380 1.00 80.75 87 LEU A C 1
ATOM 693 O O . LEU A 1 87 ? -22.678 -17.076 18.304 1.00 80.75 87 LEU A O 1
ATOM 697 N N . GLN 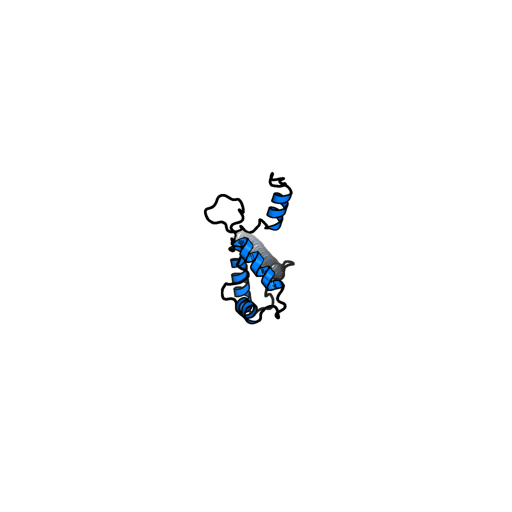A 1 88 ? -20.788 -17.193 17.103 1.00 78.88 88 GLN A N 1
ATOM 698 C CA . GLN A 1 88 ? -20.204 -18.273 17.901 1.00 78.88 88 GLN A CA 1
ATOM 699 C C . GLN A 1 88 ? -19.869 -17.824 19.329 1.00 78.88 88 GLN A C 1
ATOM 701 O O . GLN A 1 88 ? -20.066 -18.598 20.264 1.00 78.88 88 GLN A O 1
ATOM 706 N N . LEU A 1 89 ? -19.410 -16.580 19.516 1.00 77.12 89 LEU A N 1
ATOM 707 C CA . LEU A 1 89 ? -19.127 -16.025 20.842 1.00 77.12 89 LEU A CA 1
ATOM 708 C C . LEU A 1 89 ? -20.394 -15.919 21.704 1.00 77.12 89 LEU A C 1
ATOM 710 O O . LEU A 1 89 ? -20.348 -16.280 22.880 1.00 77.12 89 LEU A O 1
ATOM 714 N N . GLU A 1 90 ? -21.511 -15.451 21.136 1.00 76.00 90 GLU A N 1
ATOM 715 C CA . GLU A 1 90 ? -22.794 -15.392 21.853 1.00 76.00 90 GLU A CA 1
ATOM 716 C C . GLU A 1 90 ? -23.352 -16.783 22.154 1.00 76.00 90 GLU A C 1
ATOM 718 O O . GLU A 1 90 ? -23.802 -17.042 23.269 1.00 76.00 90 GLU A O 1
ATOM 723 N N . THR A 1 91 ? -23.271 -17.700 21.188 1.00 75.62 91 THR A N 1
ATOM 724 C CA . THR A 1 91 ? -23.842 -19.049 21.321 1.00 75.62 91 THR A CA 1
ATOM 725 C C . THR A 1 91 ? -23.086 -19.903 22.343 1.00 75.62 91 THR A C 1
ATOM 727 O O . THR A 1 91 ? -23.689 -20.710 23.047 1.00 75.62 91 THR A O 1
ATOM 730 N N . GLN A 1 92 ? -21.760 -19.753 22.430 1.00 66.50 92 GLN A N 1
ATOM 731 C CA . GLN A 1 92 ? -20.891 -20.661 23.188 1.00 66.50 92 GLN A CA 1
ATOM 732 C C . GLN A 1 92 ? -20.490 -20.141 24.581 1.00 66.50 92 GLN A C 1
ATOM 734 O O . GLN A 1 92 ? -19.658 -20.768 25.233 1.00 66.50 92 GLN A O 1
ATOM 739 N N . GLY A 1 93 ? -21.047 -19.007 25.029 1.00 59.56 93 GLY A N 1
ATOM 740 C CA . GLY A 1 93 ? -20.972 -18.485 26.402 1.00 59.56 93 GLY A CA 1
ATOM 741 C C . GLY A 1 93 ? -19.655 -18.738 27.146 1.00 59.56 93 GLY A C 1
ATOM 742 O O . GLY A 1 93 ? -19.527 -19.730 27.854 1.00 59.56 93 GLY A O 1
ATOM 743 N N . SER A 1 94 ? -18.678 -17.830 27.026 1.00 58.94 94 SER A N 1
ATOM 744 C CA . SER A 1 94 ? -17.397 -17.809 27.771 1.00 58.94 94 SER A CA 1
ATOM 745 C C . SER A 1 94 ? -16.524 -19.084 27.743 1.00 58.94 94 SER A C 1
ATOM 747 O O . SER A 1 94 ? -15.434 -19.069 28.317 1.00 58.94 94 SER A O 1
ATOM 749 N N . GLN A 1 95 ? -16.933 -20.173 27.084 1.00 61.50 95 GLN A N 1
ATOM 750 C CA . GLN A 1 95 ? -16.114 -21.383 26.920 1.00 61.50 95 GLN A CA 1
ATOM 751 C C . GLN A 1 95 ? -15.116 -21.259 25.759 1.00 61.50 95 GLN A C 1
ATOM 753 O O . GLN A 1 95 ? -14.174 -22.044 25.660 1.00 61.50 95 GLN A O 1
ATOM 758 N N . SER A 1 96 ? -15.284 -20.244 24.904 1.00 59.12 96 SER A N 1
ATOM 759 C CA . SER A 1 96 ? -14.429 -19.990 23.746 1.00 59.12 96 SER A CA 1
ATOM 760 C C . SER A 1 96 ? -13.390 -18.904 24.035 1.00 59.12 96 SER A C 1
ATOM 762 O O . SER A 1 96 ? -13.713 -17.743 24.287 1.00 59.12 96 SER A O 1
ATOM 764 N N . CYS A 1 97 ? -12.115 -19.294 24.001 1.00 58.16 97 CYS A N 1
ATOM 765 C CA . CYS A 1 97 ? -10.946 -18.500 24.389 1.00 58.16 97 CYS A CA 1
ATOM 766 C C . CYS A 1 97 ? -10.538 -17.460 23.322 1.00 58.16 97 CYS A C 1
ATOM 768 O O . CYS A 1 97 ? -9.397 -17.427 22.855 1.00 58.16 97 CYS A O 1
ATOM 770 N N . TYR A 1 98 ? -11.457 -16.590 22.901 1.00 69.00 98 TYR A N 1
ATOM 771 C CA . TYR A 1 98 ? -11.169 -15.571 21.887 1.00 69.00 98 TYR A CA 1
ATOM 772 C C . TYR A 1 98 ? -10.881 -14.199 22.505 1.00 69.00 98 TYR A C 1
ATOM 774 O O . TYR A 1 98 ? -11.587 -13.220 22.272 1.00 69.00 98 TYR A O 1
ATOM 782 N N . ASN A 1 99 ? -9.772 -14.100 23.247 1.00 78.69 99 ASN A N 1
ATOM 783 C CA . ASN A 1 99 ? -9.284 -12.830 23.811 1.00 78.69 99 ASN A CA 1
ATOM 784 C C . ASN A 1 99 ? -9.078 -11.739 22.743 1.00 78.69 99 ASN A C 1
ATOM 786 O O . ASN A 1 99 ? -9.287 -10.552 22.995 1.00 78.69 99 ASN A O 1
ATOM 790 N N . TYR A 1 100 ? -8.692 -12.131 21.526 1.00 86.50 100 TYR A N 1
ATOM 791 C CA . TYR A 1 100 ? -8.506 -11.189 20.423 1.00 86.50 100 TYR A CA 1
ATOM 792 C C . TYR A 1 100 ? -9.835 -10.599 19.920 1.00 86.50 100 TYR A C 1
ATOM 794 O O . TYR A 1 100 ? -9.849 -9.459 19.463 1.00 86.50 100 TYR A O 1
ATOM 802 N N . LEU A 1 101 ? -10.949 -11.332 20.038 1.00 87.94 101 LEU A N 1
ATOM 803 C CA . LEU A 1 101 ? -12.252 -10.914 19.519 1.00 87.94 101 LEU A CA 1
ATOM 804 C C . LEU A 1 101 ? -12.840 -9.781 20.366 1.00 87.94 101 LEU A C 1
ATOM 806 O O . LEU A 1 101 ? -13.290 -8.776 19.823 1.00 87.94 101 LEU A O 1
ATOM 810 N N . TYR A 1 102 ? -12.718 -9.875 21.694 1.00 85.19 102 TYR A N 1
ATOM 811 C CA . TYR A 1 102 ? -13.052 -8.772 22.601 1.00 85.19 102 TYR A CA 1
ATOM 812 C C . TYR A 1 102 ? -12.192 -7.533 22.349 1.00 85.19 102 TYR A C 1
ATOM 814 O O . TYR A 1 102 ? -12.697 -6.414 22.390 1.00 85.19 102 TYR A O 1
ATOM 822 N N . ARG A 1 103 ? -10.902 -7.718 22.038 1.00 86.25 103 ARG A N 1
ATOM 823 C CA . ARG A 1 103 ? -10.009 -6.607 21.689 1.00 86.25 103 ARG A CA 1
ATOM 824 C C . ARG A 1 103 ? -10.436 -5.920 20.392 1.00 86.25 103 ARG A C 1
ATOM 826 O O . ARG A 1 103 ? -10.453 -4.696 20.353 1.00 86.25 103 ARG A O 1
ATOM 833 N N . MET A 1 104 ? -10.782 -6.683 19.357 1.00 87.00 104 MET A N 1
ATOM 834 C CA . MET A 1 104 ? -11.287 -6.134 18.093 1.00 87.00 104 MET A CA 1
ATOM 835 C C . MET A 1 104 ? -12.616 -5.399 18.309 1.00 87.00 104 MET A C 1
ATOM 837 O O . MET A 1 104 ? -12.725 -4.239 17.926 1.00 87.00 104 MET A O 1
ATOM 841 N N . LYS A 1 105 ? -13.562 -6.008 19.040 1.00 86.44 105 LYS A N 1
ATOM 842 C CA . LYS A 1 105 ? -14.848 -5.388 19.398 1.00 86.44 105 LYS A CA 1
ATOM 843 C C . LYS A 1 105 ? -14.667 -4.083 20.176 1.00 86.44 105 LYS A C 1
ATOM 845 O O . LYS A 1 105 ? -15.368 -3.114 19.915 1.00 86.44 105 LYS A O 1
ATOM 850 N N . ALA A 1 106 ? -13.719 -4.036 21.112 1.00 85.50 106 ALA A N 1
ATOM 851 C CA . ALA A 1 106 ? -13.415 -2.821 21.861 1.00 85.50 106 ALA A CA 1
ATOM 852 C C . ALA A 1 106 ? -12.845 -1.713 20.962 1.00 85.50 106 ALA A C 1
ATOM 854 O O . ALA A 1 106 ? -13.231 -0.559 21.112 1.00 85.50 106 ALA A O 1
ATOM 855 N N . LEU A 1 107 ? -11.953 -2.045 20.022 1.00 81.56 107 LEU A N 1
ATOM 856 C CA . LEU A 1 107 ? -11.400 -1.071 19.074 1.00 81.56 107 LEU A CA 1
ATOM 857 C C . LEU A 1 107 ? -12.475 -0.512 18.134 1.00 81.56 107 LEU A C 1
ATOM 859 O O . LEU A 1 107 ? -12.523 0.701 17.929 1.00 81.56 107 LEU A O 1
ATOM 863 N N . ASP A 1 108 ? -13.363 -1.369 17.627 1.00 84.00 108 ASP A N 1
ATOM 864 C CA . ASP A 1 108 ? -14.497 -0.940 16.804 1.00 84.00 108 ASP A CA 1
ATOM 865 C C . ASP A 1 108 ? -15.481 -0.073 17.618 1.00 84.00 108 ASP A C 1
ATOM 867 O O . ASP A 1 108 ? -15.920 0.976 17.147 1.00 84.00 10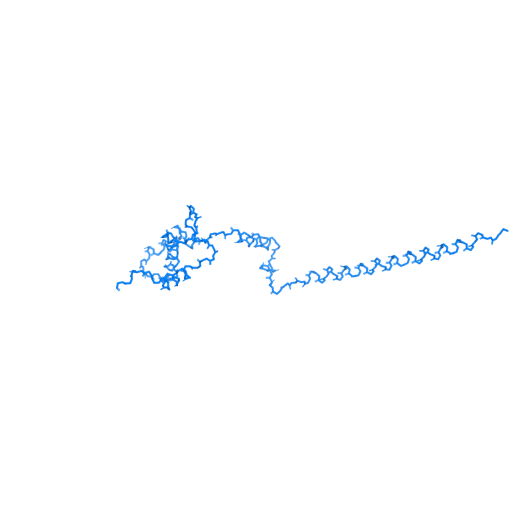8 ASP A O 1
ATOM 871 N N . ALA A 1 109 ? -15.758 -0.433 18.877 1.00 83.69 109 ALA A N 1
ATOM 872 C CA . ALA A 1 109 ? -16.622 0.350 19.766 1.00 83.69 109 ALA A CA 1
ATOM 873 C C . ALA A 1 109 ? -16.036 1.731 20.112 1.00 83.69 109 ALA A C 1
ATOM 875 O O . ALA A 1 109 ? -16.766 2.718 20.107 1.00 83.69 109 ALA A O 1
ATOM 876 N N . ILE A 1 110 ? -14.724 1.823 20.363 1.00 78.31 110 ILE A N 1
ATOM 877 C CA . ILE A 1 110 ? -14.011 3.096 20.592 1.00 78.31 110 ILE A CA 1
ATOM 878 C C . ILE A 1 110 ? -14.121 4.016 19.369 1.00 78.31 110 ILE A C 1
ATOM 880 O O . ILE A 1 110 ? -14.199 5.236 19.509 1.00 78.31 110 ILE A O 1
ATOM 884 N N . ARG A 1 111 ? -14.128 3.443 18.160 1.00 73.25 111 ARG A N 1
ATOM 885 C CA . ARG A 1 111 ? -14.332 4.209 16.928 1.00 73.25 111 ARG A CA 1
ATOM 886 C C . ARG A 1 111 ? -15.764 4.727 16.815 1.00 73.25 111 ARG A C 1
ATOM 888 O O . ARG A 1 111 ? -15.952 5.875 16.427 1.00 73.25 111 ARG A O 1
ATOM 895 N N . ALA A 1 112 ? -16.748 3.892 17.143 1.00 71.75 112 ALA A N 1
ATOM 896 C CA . ALA A 1 112 ? -18.160 4.264 17.107 1.00 71.75 112 ALA A CA 1
ATOM 897 C C . ALA A 1 112 ? -18.542 5.271 18.202 1.00 71.75 112 ALA A C 1
ATOM 899 O O . ALA A 1 112 ? -19.478 6.040 18.019 1.00 71.75 112 ALA A O 1
ATOM 900 N N . SER A 1 113 ? -17.818 5.308 19.325 1.00 68.44 113 SER A N 1
ATOM 901 C CA . SER A 1 113 ? -18.162 6.141 20.480 1.00 68.44 113 SER A CA 1
ATOM 902 C C . SER A 1 113 ? -17.869 7.643 20.309 1.00 68.44 113 SER A C 1
ATOM 904 O O . SER A 1 113 ? -17.728 8.329 21.314 1.00 68.44 113 SER A O 1
ATOM 906 N N . GLU A 1 114 ? -17.738 8.145 19.072 1.00 59.28 114 GLU A N 1
ATOM 907 C CA . GLU A 1 114 ? -17.568 9.567 18.709 1.00 59.28 114 GLU A CA 1
ATOM 908 C C . GLU A 1 114 ? -16.577 10.349 19.595 1.00 59.28 114 GLU A C 1
ATOM 910 O O . GLU A 1 114 ? -16.735 11.548 19.828 1.00 59.28 114 GLU A O 1
ATOM 915 N N . ILE A 1 115 ? -15.529 9.688 20.104 1.00 60.16 115 ILE A N 1
ATOM 916 C CA . ILE A 1 115 ? -14.501 10.364 20.902 1.00 60.16 115 ILE A CA 1
ATOM 917 C C . ILE A 1 115 ? -13.898 11.426 19.982 1.00 60.16 115 ILE A C 1
ATOM 919 O O . ILE A 1 115 ? -13.452 11.070 18.886 1.00 60.16 115 ILE A O 1
ATOM 923 N N . PRO A 1 116 ? -13.923 12.717 20.359 1.00 54.47 116 PRO A N 1
ATOM 924 C CA . PRO A 1 116 ? -13.695 13.802 19.423 1.00 54.47 116 PRO A CA 1
ATOM 925 C C . PRO A 1 116 ? -12.241 13.783 18.953 1.00 54.47 116 PRO A C 1
ATOM 927 O O . PRO A 1 116 ? -11.349 14.385 19.552 1.00 54.47 116 PRO A O 1
ATOM 930 N N . PHE A 1 117 ? -11.993 13.105 17.836 1.00 53.25 117 PHE A N 1
ATOM 931 C CA . PHE A 1 117 ? -10.785 13.271 17.050 1.00 53.25 117 PHE A CA 1
ATOM 932 C C . PHE A 1 117 ? -10.903 14.624 16.360 1.00 53.25 117 PHE A C 1
ATOM 934 O O . PHE A 1 117 ? -11.404 14.744 15.247 1.00 53.25 117 PHE A O 1
ATOM 941 N N . HIS A 1 118 ? -10.499 15.668 17.078 1.00 49.59 118 HIS A N 1
ATOM 942 C CA . HIS A 1 118 ? -10.606 17.052 16.645 1.00 49.59 118 HIS A CA 1
ATOM 943 C C . HIS A 1 118 ? -9.989 17.244 15.245 1.00 49.59 118 HIS A C 1
ATOM 945 O O . HIS A 1 118 ? -8.771 17.101 15.060 1.00 49.59 118 HIS A O 1
ATOM 951 N N . ALA A 1 119 ? -10.857 17.545 14.277 1.00 48.06 119 ALA A N 1
ATOM 952 C CA . ALA A 1 119 ? -10.605 18.299 13.051 1.00 48.06 119 ALA A CA 1
ATOM 953 C C . ALA A 1 119 ? -11.951 18.548 12.335 1.00 48.06 119 ALA A C 1
ATOM 955 O O . ALA A 1 119 ? -12.370 17.727 11.528 1.00 48.06 119 ALA A O 1
ATOM 956 N N . GLU A 1 120 ? -12.630 19.654 12.671 1.00 48.38 120 GLU A N 1
ATOM 957 C CA . GLU A 1 120 ? -13.406 20.498 11.732 1.00 48.38 120 GLU A CA 1
ATOM 958 C C . GLU A 1 120 ? -14.074 19.768 10.538 1.00 48.38 120 GLU A C 1
ATOM 960 O O . GLU A 1 120 ? -13.751 20.015 9.375 1.00 48.38 120 GLU A O 1
ATOM 965 N N . GLY A 1 121 ? -15.001 18.838 10.791 1.00 48.78 121 GLY A N 1
ATOM 966 C CA . GLY A 1 121 ? -15.648 18.092 9.711 1.00 48.78 121 GLY A CA 1
ATOM 967 C C . GLY A 1 121 ? -16.887 17.310 10.136 1.00 48.78 121 GLY A C 1
ATOM 968 O O . GLY A 1 121 ? -16.933 16.724 11.210 1.00 48.78 121 GLY A O 1
ATOM 969 N N . ARG A 1 122 ? -17.890 17.284 9.248 1.00 49.09 122 ARG A N 1
ATOM 970 C CA . ARG A 1 122 ? -19.272 16.791 9.443 1.00 49.09 122 ARG A CA 1
ATOM 971 C C . ARG A 1 122 ? -19.417 15.288 9.761 1.00 49.09 122 ARG A C 1
ATOM 973 O O . ARG A 1 122 ? -20.540 14.828 9.926 1.00 49.09 122 ARG A O 1
ATOM 980 N N . HIS A 1 123 ? -18.322 14.529 9.851 1.00 43.88 123 HIS A N 1
ATOM 981 C CA . HIS A 1 123 ? -18.338 13.090 10.135 1.00 43.88 123 HIS A CA 1
ATOM 982 C C . HIS A 1 123 ? -17.134 12.701 11.018 1.00 43.88 123 HIS A C 1
ATOM 984 O O . HIS A 1 123 ? -15.995 12.830 10.557 1.00 43.88 123 HIS A O 1
ATOM 990 N N . PRO A 1 124 ? -17.345 12.227 12.263 1.00 50.22 124 PRO A N 1
ATOM 991 C CA . PRO A 1 124 ? -16.272 11.800 13.155 1.00 50.22 124 PRO A CA 1
ATOM 992 C C . PRO A 1 124 ? -15.775 10.411 12.735 1.00 50.22 124 PRO A C 1
ATOM 994 O O . PRO A 1 124 ? -16.189 9.386 13.263 1.00 50.22 124 PRO A O 1
ATOM 997 N N . CYS A 1 125 ? -14.886 10.349 11.749 1.00 51.22 125 CYS A N 1
ATOM 998 C CA . CYS A 1 125 ? -14.182 9.115 11.411 1.00 51.22 125 CYS A CA 1
ATOM 999 C C . CYS A 1 125 ? -12.684 9.346 11.598 1.00 51.22 125 CYS A C 1
ATOM 1001 O O . CYS A 1 125 ? -12.139 10.303 11.047 1.00 51.22 125 CYS A O 1
ATOM 1003 N N . SER A 1 126 ? -12.034 8.479 12.382 1.00 52.78 126 SER A N 1
ATOM 1004 C CA . SER A 1 126 ? -10.586 8.490 12.627 1.00 52.78 126 SER A CA 1
ATOM 1005 C C . SER A 1 126 ? -9.830 8.626 11.299 1.00 52.78 126 SER A C 1
ATOM 1007 O O . SER A 1 126 ? -9.833 7.711 10.471 1.00 52.78 126 SER A O 1
ATOM 1009 N N . LEU A 1 127 ? -9.238 9.801 11.062 1.00 53.50 127 LEU A N 1
ATOM 1010 C CA . LEU A 1 127 ? -8.335 10.016 9.936 1.00 53.50 127 LEU A CA 1
ATOM 1011 C C . LEU A 1 127 ? -7.099 9.146 10.168 1.00 53.50 127 LEU A C 1
ATOM 1013 O O . LEU A 1 127 ? -6.499 9.206 11.247 1.00 53.50 127 LEU A O 1
ATOM 1017 N N . MET A 1 128 ? -6.703 8.364 9.158 1.00 49.69 128 MET A N 1
ATOM 1018 C CA . MET A 1 128 ? -5.456 7.598 9.199 1.00 49.69 128 MET A CA 1
ATOM 1019 C C . MET A 1 128 ? -4.299 8.507 9.654 1.00 49.69 128 MET A C 1
ATOM 1021 O O . MET A 1 128 ? -3.939 9.455 8.960 1.00 49.69 128 MET A O 1
ATOM 1025 N N . GLY A 1 129 ? -3.733 8.241 10.838 1.00 53.62 129 GLY A N 1
ATOM 1026 C CA . GLY A 1 129 ? -2.541 8.939 11.341 1.00 53.62 129 GLY A CA 1
ATOM 1027 C C . GLY A 1 129 ? -2.602 9.415 12.794 1.00 53.62 129 GLY A C 1
ATOM 1028 O O . GLY A 1 129 ? -1.560 9.453 13.447 1.00 53.62 129 GLY A O 1
ATOM 1029 N N . LYS A 1 130 ? -3.783 9.711 13.353 1.00 60.69 130 LYS A N 1
ATOM 1030 C CA . LYS A 1 130 ? -3.912 10.041 14.786 1.00 60.69 130 LYS A CA 1
ATOM 1031 C C . LYS A 1 130 ? -4.235 8.769 15.568 1.00 60.69 130 LYS A C 1
ATOM 1033 O O . LYS A 1 130 ? -5.385 8.366 15.680 1.00 60.69 130 LYS A O 1
ATOM 1038 N N . ASN A 1 131 ? -3.212 8.091 16.086 1.00 65.06 131 ASN A N 1
ATOM 1039 C CA . ASN A 1 131 ? -3.416 6.903 16.917 1.00 65.06 131 ASN A CA 1
ATOM 1040 C C . ASN A 1 131 ? -4.172 7.278 18.205 1.00 65.06 131 ASN A C 1
ATOM 1042 O O . ASN A 1 131 ? -3.766 8.185 18.922 1.00 65.06 131 ASN A O 1
ATOM 1046 N N . PHE A 1 132 ? -5.219 6.528 18.559 1.00 71.00 132 PHE A N 1
ATOM 1047 C CA . PHE A 1 132 ? -5.970 6.715 19.812 1.00 71.00 132 PHE A CA 1
ATOM 1048 C C . PHE A 1 132 ? -5.060 6.806 21.050 1.00 71.00 132 PHE A C 1
ATOM 1050 O O . PHE A 1 132 ? -5.317 7.555 21.985 1.00 71.00 132 PHE A O 1
ATOM 1057 N N . ARG A 1 133 ? -3.922 6.102 21.021 1.00 75.31 133 ARG A N 1
ATOM 1058 C CA . ARG A 1 133 ? -2.886 6.196 22.050 1.00 75.31 133 ARG A CA 1
ATOM 1059 C C . ARG A 1 133 ? -2.278 7.598 22.190 1.00 75.31 133 ARG A C 1
ATOM 1061 O O . ARG A 1 133 ? -2.070 8.001 23.327 1.00 75.31 133 ARG A O 1
ATOM 1068 N N . SER A 1 134 ? -1.950 8.310 21.105 1.00 74.50 134 SER A N 1
ATOM 1069 C CA . SER A 1 134 ? -1.437 9.689 21.236 1.00 74.50 134 SER A CA 1
ATOM 1070 C C . SER A 1 134 ? -2.506 10.594 21.812 1.00 74.50 134 SER A C 1
ATOM 1072 O O . SER A 1 134 ? -2.208 11.309 22.752 1.00 74.50 134 SER A O 1
ATOM 1074 N N . TYR A 1 135 ? -3.753 10.460 21.354 1.00 73.75 135 TYR A N 1
ATOM 1075 C CA . TYR A 1 135 ? -4.881 11.199 21.911 1.00 73.75 135 TYR A CA 1
ATOM 1076 C C . TYR A 1 135 ? -5.020 10.981 23.425 1.00 73.75 135 TYR A C 1
ATOM 1078 O O . TYR A 1 135 ? -5.098 11.945 24.178 1.00 73.75 135 TYR A O 1
ATOM 1086 N N . LEU A 1 136 ? -4.981 9.730 23.898 1.00 76.75 136 LEU A N 1
ATOM 1087 C CA . LEU A 1 136 ? -5.043 9.437 25.334 1.00 76.75 136 LEU A CA 1
ATOM 1088 C C . LEU A 1 136 ? -3.828 9.966 26.108 1.00 76.75 136 LEU A C 1
ATOM 1090 O O . LEU A 1 136 ? -3.964 10.390 27.255 1.00 76.75 136 LEU A O 1
ATOM 1094 N N . LEU A 1 137 ? -2.633 9.909 25.515 1.00 80.00 137 LEU A N 1
ATOM 1095 C CA . LEU A 1 137 ? -1.424 10.453 26.134 1.00 80.00 137 LEU A CA 1
ATOM 1096 C C . LEU A 1 137 ? -1.488 11.977 26.220 1.00 80.00 137 LEU A C 1
ATOM 1098 O O . LEU A 1 137 ? -1.157 12.518 27.271 1.00 80.00 137 LEU A O 1
ATOM 1102 N N . ASP A 1 138 ? -1.950 12.641 25.166 1.00 77.00 138 ASP A N 1
ATOM 1103 C CA . ASP A 1 138 ? -2.180 14.080 25.141 1.00 77.00 138 ASP A CA 1
ATOM 1104 C C . ASP A 1 138 ? -3.216 14.450 26.194 1.00 77.00 138 ASP A C 1
ATOM 1106 O O . ASP A 1 138 ? -2.907 15.274 27.041 1.00 77.00 138 ASP A O 1
ATOM 1110 N N . LEU A 1 139 ? -4.359 13.757 26.253 1.00 73.94 139 LEU A N 1
ATOM 1111 C CA . LEU A 1 139 ? -5.393 13.975 27.268 1.00 73.94 139 LEU A CA 1
ATOM 1112 C C . LEU A 1 139 ? -4.858 13.814 28.699 1.00 73.94 139 LEU A C 1
ATOM 1114 O O . LEU A 1 139 ? -5.209 14.581 29.588 1.00 73.94 139 LEU A O 1
ATOM 1118 N N . ARG A 1 140 ? -3.990 12.825 28.940 1.00 77.75 140 ARG A N 1
ATOM 1119 C CA . ARG A 1 140 ? -3.342 12.622 30.244 1.00 77.75 140 ARG A CA 1
ATOM 1120 C C . ARG A 1 140 ? -2.372 13.756 30.585 1.00 77.75 140 ARG A C 1
ATOM 1122 O O . ARG A 1 140 ? -2.245 14.122 31.751 1.00 77.75 140 ARG A O 1
ATOM 1129 N N . ASN A 1 141 ? -1.634 14.245 29.592 1.00 79.31 141 ASN A N 1
ATOM 1130 C CA . ASN A 1 141 ? -0.608 15.269 29.772 1.00 79.31 141 ASN A CA 1
ATOM 1131 C C . ASN A 1 141 ? -1.224 16.680 29.834 1.00 79.31 141 ASN A C 1
ATOM 1133 O O . ASN A 1 141 ? -0.699 17.547 30.530 1.00 79.31 141 ASN A O 1
ATOM 1137 N N . THR A 1 142 ? -2.352 16.910 29.158 1.00 70.38 142 THR A N 1
ATOM 1138 C CA . THR A 1 142 ? -3.209 18.077 29.343 1.00 70.38 142 THR A CA 1
ATOM 1139 C C . THR A 1 142 ? -3.980 17.863 30.634 1.00 70.38 142 THR A C 1
ATOM 1141 O O . THR A 1 142 ? -4.986 17.167 30.657 1.00 70.38 142 THR A O 1
ATOM 1144 N N . SER A 1 143 ? -3.502 18.409 31.745 1.00 60.78 143 SER A N 1
ATOM 1145 C CA . SER A 1 143 ? -4.213 18.384 33.022 1.00 60.78 143 SER A CA 1
ATOM 1146 C C . SER A 1 143 ? -5.577 19.081 32.900 1.00 60.78 143 SER A C 1
ATOM 1148 O O . SER A 1 143 ? -5.711 20.263 33.206 1.00 60.78 143 SER A O 1
ATOM 1150 N N . THR A 1 144 ? -6.597 18.369 32.419 1.00 57.94 144 THR A N 1
ATOM 1151 C CA . THR A 1 144 ? -7.988 18.816 32.486 1.00 57.94 144 THR A CA 1
ATOM 1152 C C . THR A 1 144 ? -8.415 18.820 33.956 1.00 57.94 144 THR A C 1
ATOM 1154 O O . THR A 1 144 ? -8.022 17.906 34.688 1.00 57.94 144 THR A O 1
ATOM 1157 N N . PRO A 1 145 ? -9.234 19.784 34.409 1.00 53.19 145 PRO A N 1
ATOM 1158 C CA . PRO A 1 145 ? -9.581 19.966 35.822 1.00 53.19 145 PRO A CA 1
ATOM 1159 C C . PRO A 1 145 ? -10.533 18.891 36.390 1.00 53.19 145 PRO A C 1
ATOM 1161 O O . PRO A 1 145 ? -11.117 19.086 37.446 1.00 53.19 145 PRO A O 1
ATOM 1164 N N . PHE A 1 146 ? -10.672 17.734 35.736 1.00 53.16 146 PHE A N 1
ATOM 1165 C CA . PHE A 1 146 ? -11.445 16.582 36.222 1.00 53.16 146 PHE A CA 1
ATOM 1166 C C . PHE A 1 146 ? -10.635 15.632 37.115 1.00 53.16 146 PHE A C 1
ATOM 1168 O O . PHE A 1 146 ? -10.989 14.467 37.292 1.00 53.16 146 PHE A O 1
ATOM 1175 N N . LYS A 1 147 ? -9.537 16.122 37.692 1.00 43.25 147 LYS A N 1
ATOM 1176 C CA . LYS A 1 147 ? -8.836 15.432 38.769 1.00 43.25 147 LYS A CA 1
ATOM 1177 C C . LYS A 1 147 ? -9.392 15.962 40.089 1.00 43.25 147 LYS A C 1
ATOM 1179 O O . LYS A 1 147 ? -8.963 17.018 40.544 1.00 43.25 147 LYS A O 1
ATOM 1184 N N . GLY A 1 148 ? -10.418 15.276 40.597 1.00 44.94 148 GLY A N 1
ATOM 1185 C CA . GLY A 1 148 ? -10.896 15.442 41.973 1.00 44.94 148 GLY A CA 1
ATOM 1186 C C . GLY A 1 148 ? -9.830 15.057 42.989 1.00 44.94 148 GLY A C 1
ATOM 1187 O O . GLY A 1 148 ? -8.950 14.234 42.635 1.00 44.94 148 GLY A O 1
#

Foldseek 3Di:
DPDPPVVVVVVVVVVCVVVVVVVVVVVVCVVVVVVVVVVVVVPPDPDDQPQNVPDPVVSVVVVVVVVVVVVCFFDDQPDDPPRPVVVCCVVVDPPDPPPVVVVSVVVNVVQVVCPPPDDDDPDSTDGPPDPVVVVVVVVVVPPDVPPD